Protein AF-J9F7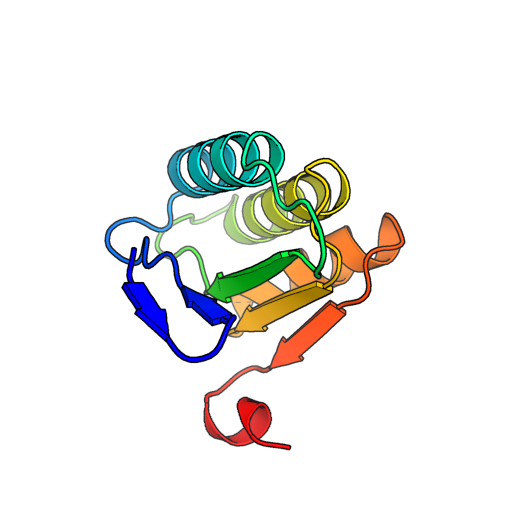82-F1 (afdb_monomer_lite)

InterPro domains:
  IPR004101 Mur ligase, C-terminal [PF02875] (3-100)
  IPR036615 Mur ligase, C-terminal domain superfamily [G3DSA:3.90.190.20] (1-103)
  IPR036615 Mur ligase, C-terminal domain superfamily [SSF53244] (4-98)
  IPR051046 MurCDEF Family: Cell Wall and Coenzyme F430 Synthesis [PTHR43024] (3-102)

pLDDT: mean 92.51, std 8.47, range [52.97, 98.75]

Structure (mmCIF, N/CA/C/O backbone):
data_AF-J9F782-F1
#
_entry.id   AF-J9F782-F1
#
loop_
_atom_site.group_PDB
_atom_site.id
_atom_site.type_symbol
_atom_site.label_atom_id
_atom_site.label_alt_id
_atom_site.label_comp_id
_atom_site.label_asym_id
_atom_site.label_entity_id
_atom_site.label_seq_id
_atom_site.pdbx_PDB_ins_code
_atom_site.Cartn_x
_atom_site.Cartn_y
_atom_site.Cartn_z
_atom_site.occupancy
_atom_site.B_iso_or_equiv
_atom_site.auth_seq_id
_atom_site.auth_comp_id
_atom_site.auth_asym_id
_atom_site.auth_atom_id
_atom_site.pdbx_PDB_model_num
ATOM 1 N N . MET A 1 1 ? -6.351 16.788 4.330 1.00 84.44 1 MET A N 1
ATOM 2 C CA . MET A 1 1 ? -7.235 15.992 5.213 1.00 84.44 1 MET A CA 1
ATOM 3 C C . MET A 1 1 ? -8.594 16.664 5.288 1.00 84.44 1 MET A C 1
ATO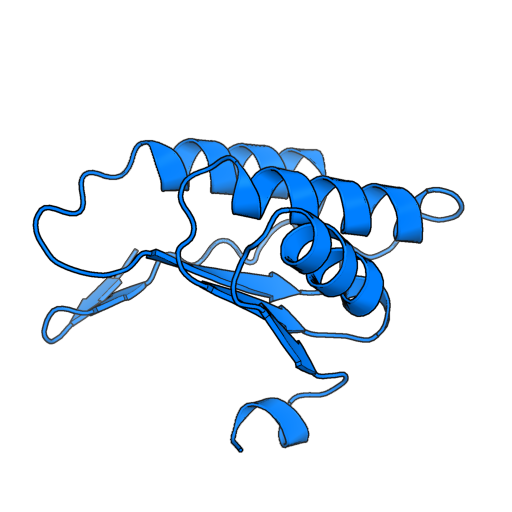M 5 O O . MET A 1 1 ? -8.649 17.854 5.571 1.00 84.44 1 MET A O 1
ATOM 9 N N . VAL A 1 2 ? -9.668 15.919 5.041 1.00 89.69 2 VAL A N 1
ATOM 10 C CA . VAL A 1 2 ? -11.056 16.391 5.162 1.00 89.69 2 VAL A CA 1
ATOM 11 C C . VAL A 1 2 ? -11.831 15.386 6.008 1.00 89.69 2 VAL A C 1
ATOM 13 O O . VAL A 1 2 ? -11.663 14.180 5.837 1.00 89.69 2 VAL A O 1
ATOM 16 N N . SER A 1 3 ? -12.684 15.872 6.909 1.00 90.25 3 SER A N 1
ATOM 17 C CA . SER A 1 3 ? -13.544 15.027 7.742 1.00 90.25 3 SER A CA 1
ATOM 18 C C . SER A 1 3 ? -15.014 15.356 7.502 1.00 90.25 3 SER A C 1
ATOM 20 O O . SER A 1 3 ? -15.413 16.519 7.560 1.00 90.25 3 SER A O 1
ATOM 22 N N . LYS A 1 4 ? -15.836 14.334 7.245 1.00 91.25 4 LYS A N 1
ATOM 23 C CA . LYS A 1 4 ? -17.286 14.465 7.044 1.00 91.25 4 LYS A CA 1
ATOM 24 C C . LYS A 1 4 ? -17.998 13.210 7.544 1.00 91.25 4 LYS A C 1
ATOM 26 O O . LYS A 1 4 ? -17.603 12.103 7.204 1.00 91.25 4 LYS A O 1
ATOM 31 N N . ASN A 1 5 ? -19.053 13.376 8.343 1.00 89.88 5 ASN A N 1
ATOM 32 C CA . ASN A 1 5 ? -19.903 12.283 8.845 1.00 89.88 5 ASN A CA 1
ATOM 33 C C . ASN A 1 5 ? -19.135 11.109 9.496 1.00 89.88 5 ASN A C 1
ATOM 35 O O . ASN A 1 5 ? -19.506 9.953 9.328 1.00 89.88 5 ASN A O 1
ATOM 39 N N . GLY A 1 6 ? -18.052 11.396 10.225 1.00 86.56 6 GLY A N 1
ATOM 40 C CA . GLY A 1 6 ? -17.235 10.365 10.882 1.00 86.56 6 GLY A CA 1
ATOM 41 C C . GLY A 1 6 ? -16.241 9.639 9.967 1.00 86.56 6 GLY A C 1
ATOM 42 O O . GLY A 1 6 ? -15.497 8.792 10.455 1.00 86.56 6 GLY A O 1
ATOM 43 N N . LEU A 1 7 ? -16.181 9.990 8.679 1.00 89.69 7 LEU A N 1
ATOM 44 C CA . LEU A 1 7 ? -15.126 9.576 7.759 1.00 89.69 7 LEU A CA 1
ATOM 45 C C . LEU A 1 7 ? -14.066 10.676 7.670 1.00 89.69 7 LEU A C 1
ATOM 47 O O . LEU A 1 7 ? -14.396 11.844 7.451 1.00 89.69 7 LEU A O 1
ATOM 51 N N . THR A 1 8 ? -12.798 10.295 7.804 1.00 92.06 8 THR A N 1
ATOM 52 C CA . THR A 1 8 ? -11.655 11.175 7.545 1.00 92.06 8 THR A CA 1
ATOM 53 C C . THR A 1 8 ? -10.903 10.654 6.337 1.00 92.06 8 THR A C 1
ATOM 55 O O . THR A 1 8 ? -10.506 9.492 6.312 1.00 92.06 8 THR A O 1
ATOM 58 N N . VAL A 1 9 ? -10.700 11.526 5.355 1.00 92.25 9 VAL A N 1
ATOM 59 C CA . VAL A 1 9 ? -9.924 11.240 4.151 1.00 92.25 9 VAL A CA 1
ATOM 60 C C . VAL A 1 9 ? -8.636 12.049 4.202 1.00 92.25 9 VAL A C 1
ATOM 62 O O . VAL A 1 9 ? -8.646 13.264 4.437 1.00 92.25 9 VAL A O 1
ATOM 65 N N . ILE A 1 10 ? -7.521 11.361 3.990 1.00 91.75 10 ILE A N 1
ATOM 66 C CA . ILE A 1 10 ? -6.207 11.961 3.800 1.00 91.75 10 ILE A CA 1
ATOM 67 C C . ILE A 1 10 ? -5.841 11.704 2.349 1.00 91.75 10 ILE A C 1
ATOM 69 O O . ILE A 1 10 ? -5.790 10.559 1.917 1.00 91.75 10 ILE A O 1
ATOM 73 N N . GLU A 1 11 ? -5.657 12.786 1.609 1.00 90.44 11 GLU A N 1
ATOM 74 C CA . GLU A 1 11 ? -5.217 12.742 0.225 1.00 90.44 11 GLU A CA 1
ATOM 75 C C . GLU A 1 11 ? -3.714 13.001 0.208 1.00 90.44 11 GLU A C 1
ATOM 77 O O . GLU A 1 11 ? -3.259 14.015 0.741 1.00 90.44 11 GLU A O 1
ATOM 82 N N . ASP A 1 12 ? -2.970 12.067 -0.375 1.00 88.12 12 ASP A N 1
ATOM 83 C CA . ASP A 1 12 ? -1.526 12.153 -0.576 1.00 88.12 12 ASP A CA 1
ATOM 84 C C . ASP A 1 12 ? -1.180 11.624 -1.975 1.00 88.12 12 ASP A C 1
ATOM 86 O O . ASP A 1 12 ? -0.540 10.592 -2.156 1.00 88.12 12 ASP A O 1
ATOM 90 N N . CYS A 1 13 ? -1.731 12.296 -2.989 1.00 83.62 13 CYS A N 1
ATOM 91 C CA . CYS A 1 13 ? -1.723 11.839 -4.382 1.00 83.62 13 CYS A CA 1
ATOM 92 C C . CYS A 1 13 ? -0.703 12.577 -5.266 1.00 83.62 13 CYS A C 1
ATOM 94 O O . CYS A 1 13 ? -0.766 12.471 -6.487 1.00 83.62 13 CYS A O 1
ATOM 96 N N . TYR A 1 14 ? 0.219 13.348 -4.677 1.00 80.12 14 TYR A N 1
ATOM 97 C CA . TYR A 1 14 ? 1.212 14.107 -5.447 1.00 80.12 14 TYR A CA 1
ATOM 98 C C . TYR A 1 14 ? 2.420 13.253 -5.861 1.00 80.12 14 TYR A C 1
ATOM 100 O O . TYR A 1 14 ? 2.924 13.404 -6.971 1.00 80.12 14 TYR A O 1
ATOM 108 N N . ASN A 1 15 ? 2.893 12.364 -4.979 1.00 82.44 15 ASN A N 1
ATOM 109 C CA . ASN A 1 15 ? 4.071 11.532 -5.220 1.00 82.44 15 ASN A CA 1
ATOM 110 C C . ASN A 1 15 ? 3.825 10.081 -4.792 1.00 82.44 15 ASN A C 1
ATOM 112 O O . ASN A 1 15 ? 3.553 9.805 -3.626 1.00 82.44 15 ASN A O 1
ATOM 116 N N . ALA A 1 16 ? 3.997 9.160 -5.737 1.00 86.81 16 ALA A N 1
ATOM 117 C CA . ALA A 1 16 ? 3.872 7.725 -5.528 1.00 86.81 16 ALA A CA 1
ATOM 118 C C . ALA A 1 16 ? 5.234 7.014 -5.611 1.00 86.81 16 ALA A C 1
ATOM 120 O O . ALA A 1 16 ? 5.350 5.955 -6.213 1.00 86.81 16 ALA A O 1
ATOM 121 N N . SER A 1 17 ? 6.294 7.587 -5.035 1.00 93.44 17 SER A N 1
ATOM 122 C CA . SER A 1 17 ? 7.563 6.867 -4.878 1.00 93.44 17 SER A CA 1
ATOM 123 C C . SER A 1 17 ? 7.516 5.901 -3.682 1.00 93.44 17 SER A C 1
ATOM 125 O O . SER A 1 17 ? 6.762 6.141 -2.731 1.00 93.44 17 SER A O 1
ATOM 127 N N . PRO A 1 18 ? 8.356 4.848 -3.652 1.00 94.50 18 PRO A N 1
ATOM 128 C CA . PRO A 1 18 ? 8.412 3.917 -2.522 1.00 94.50 18 PRO A CA 1
ATOM 129 C C . PRO A 1 18 ? 8.687 4.601 -1.175 1.00 94.50 18 PRO A C 1
ATOM 131 O O . PRO A 1 18 ? 8.092 4.235 -0.160 1.00 94.50 18 PRO A O 1
ATOM 134 N N . ASP A 1 19 ? 9.546 5.624 -1.167 1.00 94.81 19 ASP A N 1
ATOM 135 C CA . ASP A 1 19 ? 9.861 6.399 0.038 1.00 94.81 19 ASP A CA 1
ATOM 136 C C . ASP A 1 19 ? 8.686 7.271 0.487 1.00 94.81 19 ASP A C 1
ATOM 138 O O . ASP A 1 19 ? 8.399 7.339 1.683 1.00 94.81 19 ASP A O 1
ATOM 142 N N . SER A 1 20 ? 7.978 7.892 -0.464 1.00 94.56 20 SER A N 1
ATOM 143 C CA . SER A 1 20 ? 6.775 8.677 -0.177 1.00 94.56 20 SER A CA 1
ATOM 144 C C . SER A 1 20 ? 5.709 7.783 0.453 1.00 94.56 20 SER A C 1
ATOM 146 O O . SER A 1 20 ? 5.279 8.033 1.572 1.00 94.56 20 SER A O 1
ATOM 148 N N . MET A 1 21 ? 5.399 6.653 -0.190 1.00 96.31 21 MET A N 1
ATOM 149 C CA . MET A 1 21 ? 4.433 5.663 0.300 1.00 96.31 21 MET A CA 1
ATOM 150 C C . MET A 1 21 ? 4.778 5.147 1.701 1.00 96.31 21 MET A C 1
ATOM 152 O O . MET A 1 21 ? 3.902 5.009 2.557 1.00 96.31 21 MET A O 1
ATOM 156 N N . LYS A 1 22 ? 6.063 4.876 1.961 1.00 96.19 22 LYS A N 1
ATOM 157 C CA . LYS A 1 22 ? 6.535 4.481 3.290 1.00 96.19 22 LYS A CA 1
ATOM 158 C C . LYS A 1 22 ? 6.252 5.570 4.326 1.00 96.19 22 LYS A C 1
ATOM 160 O O . LYS A 1 22 ? 5.702 5.253 5.379 1.00 96.19 22 LYS A O 1
ATOM 165 N N . ALA A 1 23 ? 6.601 6.821 4.035 1.00 95.44 23 ALA A N 1
ATOM 166 C CA . ALA A 1 23 ? 6.367 7.939 4.945 1.00 95.44 23 ALA A CA 1
ATOM 167 C C . ALA A 1 23 ? 4.867 8.143 5.223 1.00 95.44 23 ALA A C 1
ATOM 169 O O . ALA A 1 23 ? 4.475 8.326 6.379 1.00 95.44 23 ALA A O 1
ATOM 170 N N . SER A 1 24 ? 4.016 8.031 4.199 1.00 94.81 24 SER A N 1
ATOM 171 C CA . SER A 1 24 ? 2.560 8.127 4.346 1.00 94.81 24 SER A CA 1
ATOM 172 C C . SER A 1 24 ? 2.016 7.014 5.242 1.00 94.81 24 SER A C 1
ATOM 174 O O . SER A 1 24 ? 1.203 7.286 6.121 1.00 94.81 24 SER A O 1
ATOM 176 N N . LEU A 1 25 ? 2.495 5.773 5.089 1.00 96.19 25 LEU A N 1
ATOM 177 C CA . LEU A 1 25 ? 2.099 4.637 5.932 1.00 96.19 25 LEU A CA 1
ATOM 178 C C . LEU A 1 25 ? 2.587 4.766 7.382 1.00 96.19 25 LEU A C 1
ATOM 180 O O . LEU A 1 25 ? 1.846 4.425 8.303 1.00 96.19 25 LEU A O 1
ATOM 184 N N . GLU A 1 26 ? 3.800 5.273 7.605 1.00 95.44 26 GLU A N 1
ATOM 185 C CA . GLU A 1 26 ? 4.319 5.548 8.952 1.00 95.44 26 GLU A CA 1
ATOM 186 C C . GLU A 1 26 ? 3.502 6.645 9.647 1.00 95.44 26 GLU A C 1
ATOM 188 O O . GLU A 1 26 ? 3.086 6.470 10.793 1.00 95.44 26 GLU A O 1
ATOM 193 N N . MET A 1 27 ? 3.174 7.728 8.936 1.00 93.25 27 MET A N 1
ATOM 194 C CA . MET A 1 27 ? 2.250 8.748 9.438 1.00 93.25 27 MET A CA 1
ATOM 195 C C . MET A 1 27 ? 0.877 8.137 9.742 1.00 93.25 27 MET A C 1
ATOM 197 O O . MET A 1 27 ? 0.307 8.383 10.805 1.00 93.25 27 MET A O 1
ATOM 201 N N . PHE A 1 28 ? 0.368 7.282 8.849 1.00 91.81 28 PHE A N 1
ATOM 202 C CA . PHE A 1 28 ? -0.932 6.635 8.995 1.00 91.81 28 PHE A CA 1
ATOM 203 C C . PHE A 1 28 ? -1.005 5.724 10.227 1.00 91.81 28 PHE A C 1
ATOM 205 O O . PHE A 1 28 ? -2.022 5.723 10.930 1.00 91.81 28 PHE A O 1
ATOM 212 N N . ARG A 1 29 ? 0.078 5.005 10.550 1.00 93.50 29 ARG A N 1
ATOM 213 C CA . ARG A 1 29 ? 0.222 4.223 11.791 1.00 93.50 29 ARG A CA 1
ATOM 214 C C . ARG A 1 29 ? 0.018 5.098 13.024 1.00 93.50 29 ARG A C 1
ATOM 216 O O . ARG A 1 29 ? -0.744 4.719 13.915 1.00 93.50 29 ARG A O 1
ATOM 223 N N . ASP A 1 30 ? 0.629 6.277 13.037 1.00 93.25 30 ASP A N 1
ATOM 224 C CA . ASP A 1 30 ? 0.686 7.159 14.205 1.00 93.25 30 ASP A CA 1
ATOM 225 C C . ASP A 1 30 ? -0.605 7.981 14.409 1.00 93.25 30 ASP A C 1
ATOM 227 O O . ASP A 1 30 ? -0.817 8.577 15.469 1.00 93.25 30 ASP A O 1
ATOM 231 N N . LEU A 1 31 ? -1.533 7.963 13.442 1.00 90.12 31 LEU A N 1
ATOM 232 C CA . LEU A 1 31 ? -2.855 8.572 13.601 1.00 90.12 31 LEU A CA 1
ATOM 233 C C . LEU A 1 31 ? -3.663 7.895 14.713 1.00 90.12 31 LEU A C 1
ATOM 235 O O . LEU A 1 31 ? -3.963 6.697 14.661 1.00 90.12 31 LEU A O 1
ATOM 239 N N . ASN A 1 32 ? -4.103 8.692 15.685 1.00 85.38 32 ASN A N 1
ATOM 240 C CA . ASN A 1 32 ? -4.939 8.222 16.783 1.00 85.38 32 ASN A CA 1
ATOM 241 C C . ASN A 1 32 ? -6.410 8.092 16.351 1.00 85.38 32 ASN A C 1
ATOM 243 O O . ASN A 1 32 ? -7.178 9.057 16.386 1.00 85.38 32 ASN A O 1
ATOM 247 N N . VAL A 1 33 ? -6.813 6.881 15.969 1.00 83.94 33 VAL A N 1
ATOM 248 C CA . VAL A 1 33 ? -8.200 6.543 15.625 1.00 83.94 33 VAL A CA 1
ATOM 249 C C . VAL A 1 33 ? -8.855 5.875 16.835 1.00 83.94 33 VAL A C 1
ATOM 251 O O . VAL A 1 33 ? -8.727 4.675 17.042 1.00 83.94 33 VAL A O 1
ATOM 254 N N . LYS A 1 34 ? -9.562 6.662 17.661 1.00 77.00 34 LYS A N 1
ATOM 255 C CA . LYS A 1 34 ? -10.188 6.170 18.911 1.00 77.00 34 LYS A CA 1
ATOM 256 C C . LYS A 1 34 ? -11.265 5.101 18.682 1.00 77.00 34 LYS A C 1
ATOM 258 O O . LYS A 1 34 ? -11.474 4.246 19.537 1.00 77.00 34 LYS A O 1
ATOM 263 N N . LYS A 1 35 ? -11.993 5.200 17.568 1.00 82.25 35 LYS A N 1
ATOM 264 C CA . LYS A 1 35 ? -13.008 4.249 17.096 1.00 82.25 35 LYS A CA 1
ATOM 265 C C . LYS A 1 35 ? -13.019 4.304 15.572 1.00 82.25 35 LYS A C 1
ATOM 267 O O . LYS A 1 35 ? -13.122 5.397 15.023 1.00 82.25 35 LYS A O 1
ATOM 272 N N . GLY A 1 36 ? -12.931 3.158 14.905 1.00 87.31 36 GLY A N 1
ATOM 273 C CA . GLY A 1 36 ? -12.970 3.080 13.445 1.00 87.31 36 GLY A CA 1
ATOM 274 C C . GLY A 1 36 ? -11.955 2.096 12.882 1.00 87.31 36 GLY A C 1
ATOM 275 O O . GLY A 1 36 ? -11.341 1.342 13.630 1.00 87.31 36 GLY A O 1
ATOM 276 N N . ARG A 1 37 ? -11.822 2.116 11.557 1.00 92.62 37 ARG A N 1
ATOM 277 C CA . ARG A 1 37 ? -10.860 1.322 10.791 1.00 92.62 37 ARG A CA 1
ATOM 278 C C . ARG A 1 37 ? -10.027 2.242 9.901 1.00 92.62 37 ARG A C 1
ATOM 280 O O . ARG A 1 37 ? -10.528 3.266 9.435 1.00 92.62 37 ARG A O 1
ATOM 287 N N . LYS A 1 38 ? -8.772 1.873 9.684 1.00 94.69 38 LYS A N 1
ATOM 288 C CA . LYS A 1 38 ? -7.783 2.537 8.843 1.00 94.69 38 LYS A CA 1
ATOM 289 C C . LYS A 1 38 ? -7.717 1.832 7.491 1.00 94.69 38 LYS A C 1
ATOM 291 O O . LYS A 1 38 ? -7.291 0.686 7.399 1.00 94.69 38 LYS A O 1
ATOM 296 N N . PHE A 1 39 ? -8.136 2.524 6.440 1.00 95.81 39 PHE A N 1
ATOM 297 C CA . PHE A 1 39 ? -8.105 2.012 5.071 1.00 95.81 39 PHE A CA 1
ATOM 298 C C . PHE A 1 39 ? -7.006 2.719 4.286 1.00 95.81 39 PHE A C 1
ATOM 300 O O . PHE A 1 39 ? -6.905 3.943 4.360 1.00 95.81 39 PHE A O 1
ATOM 307 N N . ALA A 1 40 ? -6.217 1.960 3.530 1.00 96.62 40 ALA A N 1
ATOM 308 C CA . ALA A 1 40 ? -5.269 2.508 2.568 1.00 96.62 40 ALA A CA 1
ATOM 309 C C . ALA A 1 40 ? -5.780 2.240 1.150 1.00 96.62 40 ALA A C 1
ATOM 311 O O . ALA A 1 40 ? -6.138 1.108 0.831 1.00 96.62 40 ALA A O 1
ATOM 312 N N . LEU A 1 41 ? -5.811 3.278 0.318 1.00 95.81 41 LEU A N 1
ATOM 313 C CA . LEU A 1 41 ? -6.057 3.176 -1.117 1.00 95.81 41 LEU A CA 1
ATOM 314 C C . LEU A 1 41 ? -4.786 3.625 -1.828 1.00 95.81 41 LEU A C 1
ATOM 316 O O . LEU A 1 41 ? -4.456 4.808 -1.774 1.00 95.81 41 LEU A O 1
ATOM 320 N N . LEU A 1 42 ? -4.067 2.689 -2.438 1.00 96.62 42 LEU A N 1
ATOM 321 C CA . LEU A 1 42 ? -2.753 2.939 -3.023 1.00 96.62 42 LEU A CA 1
ATOM 322 C C . LEU A 1 42 ? -2.753 2.535 -4.497 1.00 96.62 42 LEU A C 1
ATOM 324 O O . LEU A 1 42 ? -3.211 1.449 -4.849 1.00 96.62 42 LEU A O 1
ATOM 328 N N . GLY A 1 43 ? -2.253 3.428 -5.346 1.00 95.44 43 GLY A N 1
ATOM 329 C CA . GLY A 1 43 ? -2.140 3.198 -6.782 1.00 95.44 43 GLY A CA 1
ATOM 330 C C . GLY A 1 43 ? -0.778 2.648 -7.202 1.00 95.44 43 GLY A C 1
ATOM 331 O O . GLY A 1 43 ? 0.129 2.491 -6.376 1.00 95.44 43 GLY A O 1
ATOM 332 N N . ASP A 1 44 ? -0.636 2.419 -8.504 1.00 96.50 44 ASP A N 1
ATOM 333 C CA . ASP A 1 44 ? 0.646 2.129 -9.141 1.00 96.50 44 ASP A CA 1
ATOM 334 C C . ASP A 1 44 ? 1.691 3.225 -8.870 1.00 96.50 44 ASP A C 1
ATOM 336 O O . ASP A 1 44 ? 1.433 4.428 -8.966 1.00 96.50 44 ASP A O 1
ATOM 340 N N . MET A 1 45 ? 2.906 2.780 -8.568 1.00 96.81 45 MET A N 1
ATOM 341 C CA . MET A 1 45 ? 4.118 3.586 -8.524 1.00 96.81 45 MET A CA 1
ATOM 342 C C . MET A 1 45 ? 4.827 3.463 -9.875 1.00 96.81 45 MET A C 1
ATOM 344 O O . MET A 1 45 ? 5.356 2.401 -10.200 1.00 96.81 45 MET A O 1
ATOM 348 N N . LEU A 1 46 ? 4.817 4.535 -10.667 1.00 94.69 46 LEU A N 1
ATOM 349 C CA . LEU A 1 46 ? 5.313 4.532 -12.047 1.00 94.69 46 LEU A CA 1
ATOM 350 C C . LEU A 1 46 ? 6.824 4.804 -12.130 1.00 94.69 46 LEU A C 1
ATOM 352 O O . LEU A 1 46 ? 7.435 5.294 -11.181 1.00 94.69 46 LEU A O 1
ATOM 356 N N . GLU A 1 47 ? 7.411 4.535 -13.300 1.00 93.88 47 GLU A N 1
ATOM 357 C CA . GLU A 1 47 ? 8.805 4.879 -13.642 1.00 93.88 47 GLU A CA 1
ATOM 358 C C . GLU A 1 47 ? 9.862 4.228 -12.723 1.00 93.88 47 GLU A C 1
ATOM 360 O O . GLU A 1 47 ? 10.959 4.753 -12.524 1.00 93.88 47 GLU A O 1
ATOM 365 N N . LEU A 1 48 ? 9.552 3.054 -12.160 1.00 95.50 48 LEU A N 1
ATOM 366 C CA . LEU A 1 48 ? 10.450 2.321 -11.259 1.00 95.50 48 LEU A CA 1
ATOM 367 C C . LEU A 1 48 ? 11.408 1.359 -11.983 1.00 95.50 48 LEU A C 1
ATOM 369 O O . LEU A 1 48 ? 12.370 0.868 -11.387 1.00 95.50 48 LEU A O 1
ATOM 373 N N . GLY A 1 49 ? 11.165 1.071 -13.262 1.00 96.06 49 GLY A N 1
ATOM 374 C CA . GLY A 1 49 ? 11.996 0.173 -14.061 1.00 96.06 49 GLY A CA 1
ATOM 375 C C . GLY A 1 49 ? 12.127 -1.218 -13.431 1.00 96.06 49 GLY A C 1
ATOM 376 O O . GLY A 1 49 ? 11.144 -1.841 -13.044 1.00 96.06 49 GLY A O 1
ATOM 377 N N . ALA A 1 50 ? 13.359 -1.715 -13.300 1.00 97.06 50 ALA A N 1
ATOM 378 C CA . ALA A 1 50 ? 13.622 -3.090 -12.863 1.00 97.06 50 ALA A CA 1
ATOM 379 C C . ALA A 1 50 ? 13.161 -3.419 -11.429 1.00 97.06 50 ALA A C 1
ATOM 381 O O . ALA A 1 50 ? 13.064 -4.596 -11.086 1.00 97.06 50 ALA A O 1
ATOM 382 N N . ILE A 1 51 ? 12.905 -2.415 -10.581 1.00 97.25 51 ILE A N 1
ATOM 383 C CA . ILE A 1 51 ? 12.492 -2.645 -9.188 1.00 97.25 51 ILE A CA 1
ATOM 384 C C . ILE A 1 51 ? 10.977 -2.592 -8.985 1.00 97.25 51 ILE A C 1
ATOM 386 O O . ILE A 1 51 ? 10.535 -2.853 -7.866 1.00 97.25 51 ILE A O 1
ATOM 390 N N . GLU A 1 52 ? 10.193 -2.278 -10.021 1.00 97.62 52 GLU A N 1
ATOM 391 C CA . GLU A 1 52 ? 8.757 -1.982 -9.927 1.00 97.62 52 GLU A CA 1
ATOM 392 C C . GLU A 1 52 ? 7.984 -3.010 -9.096 1.00 97.62 52 GLU A C 1
ATOM 394 O O . GLU A 1 52 ? 7.393 -2.660 -8.074 1.00 97.62 52 GLU A O 1
ATOM 399 N N . GLU A 1 53 ? 8.058 -4.290 -9.459 1.00 98.12 53 GLU A N 1
ATOM 400 C CA . GLU A 1 53 ? 7.357 -5.364 -8.750 1.00 98.12 53 GLU A CA 1
ATOM 401 C C . GLU A 1 53 ? 7.795 -5.464 -7.278 1.00 98.12 53 GLU A C 1
ATOM 403 O O . GLU A 1 53 ? 6.973 -5.514 -6.357 1.00 98.12 53 GLU A O 1
ATOM 408 N N . SER A 1 54 ? 9.109 -5.449 -7.034 1.00 98.44 54 SER A N 1
ATOM 409 C CA . SER A 1 54 ? 9.671 -5.593 -5.688 1.00 98.44 54 SER A CA 1
ATOM 410 C C . SER A 1 54 ? 9.338 -4.411 -4.773 1.00 98.44 54 SER A C 1
ATOM 412 O O . SER A 1 54 ? 9.082 -4.611 -3.580 1.00 98.44 54 SER A O 1
ATOM 414 N N . ALA A 1 55 ? 9.283 -3.202 -5.335 1.00 98.31 55 ALA A N 1
ATOM 415 C CA . ALA A 1 55 ? 8.912 -1.980 -4.645 1.00 98.31 55 ALA A CA 1
ATOM 416 C C . ALA A 1 55 ? 7.423 -1.990 -4.273 1.00 98.31 55 ALA A C 1
ATOM 418 O O . ALA A 1 55 ? 7.084 -1.745 -3.113 1.00 98.31 55 ALA A O 1
ATOM 419 N N . HIS A 1 56 ? 6.538 -2.370 -5.200 1.00 98.62 56 HIS A N 1
ATOM 420 C CA . HIS A 1 56 ? 5.114 -2.563 -4.908 1.00 98.62 56 HIS A CA 1
ATOM 421 C C . HIS A 1 56 ? 4.910 -3.597 -3.800 1.00 98.62 56 HIS A C 1
ATOM 423 O O . HIS A 1 56 ? 4.233 -3.327 -2.806 1.00 98.62 56 HIS A O 1
ATOM 429 N N . ALA A 1 57 ? 5.572 -4.751 -3.899 1.00 98.75 57 ALA A N 1
ATOM 430 C CA . ALA A 1 57 ? 5.510 -5.778 -2.868 1.00 98.75 57 ALA A CA 1
ATOM 431 C C . ALA A 1 57 ? 6.021 -5.274 -1.502 1.00 98.75 57 ALA A C 1
ATOM 433 O O . ALA A 1 57 ? 5.485 -5.647 -0.455 1.00 98.75 57 ALA A O 1
ATOM 434 N N . GLN A 1 58 ? 7.050 -4.420 -1.483 1.00 98.56 58 GLN A N 1
ATOM 435 C CA . GLN A 1 58 ? 7.553 -3.805 -0.253 1.00 98.56 58 GLN A CA 1
ATOM 436 C C . GLN A 1 58 ? 6.522 -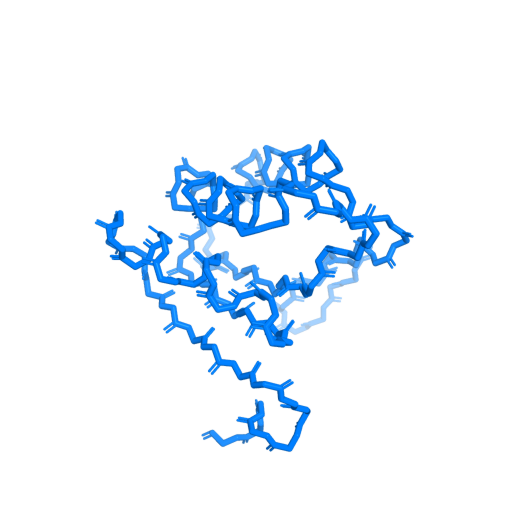2.873 0.385 1.00 98.56 58 GLN A C 1
ATOM 438 O O . GLN A 1 58 ? 6.298 -2.982 1.591 1.00 98.56 58 GLN A O 1
ATOM 443 N N . VAL A 1 59 ? 5.871 -2.011 -0.399 1.00 98.50 59 VAL A N 1
ATOM 444 C CA . VAL A 1 59 ? 4.796 -1.133 0.092 1.00 98.50 59 VAL A CA 1
ATOM 445 C C . VAL A 1 59 ? 3.634 -1.956 0.651 1.00 98.50 59 VAL A C 1
ATOM 447 O O . VAL A 1 59 ? 3.144 -1.652 1.736 1.00 98.50 59 VAL A O 1
ATOM 450 N N . GLY A 1 60 ? 3.273 -3.068 0.005 1.00 98.56 60 GLY A N 1
ATOM 451 C CA . GLY A 1 60 ? 2.250 -3.988 0.508 1.00 98.56 60 GLY A CA 1
ATOM 452 C C . GLY A 1 60 ? 2.583 -4.555 1.892 1.00 98.56 60 GLY A C 1
ATOM 453 O O . GLY A 1 60 ? 1.766 -4.504 2.813 1.00 98.56 60 GLY A O 1
ATOM 454 N N . ARG A 1 61 ? 3.824 -5.024 2.085 1.00 98.69 61 ARG A N 1
ATOM 455 C CA . ARG A 1 61 ? 4.298 -5.488 3.403 1.00 98.69 61 ARG A CA 1
ATOM 456 C C . ARG A 1 61 ? 4.314 -4.369 4.442 1.00 98.69 61 ARG A C 1
ATOM 458 O O . ARG A 1 61 ? 4.024 -4.613 5.611 1.00 98.69 61 ARG A O 1
ATOM 465 N N . LEU A 1 62 ? 4.669 -3.148 4.043 1.00 98.44 62 LEU A N 1
ATOM 466 C CA . LEU A 1 62 ? 4.641 -1.990 4.935 1.00 98.44 62 LEU A CA 1
ATOM 467 C C . LEU A 1 62 ? 3.212 -1.641 5.351 1.00 98.44 62 LEU A C 1
ATOM 469 O O . LEU A 1 62 ? 3.008 -1.331 6.522 1.00 98.44 62 LEU A O 1
ATOM 473 N N . ALA A 1 63 ? 2.230 -1.735 4.453 1.00 98.19 63 ALA A N 1
ATOM 474 C CA . ALA A 1 63 ? 0.830 -1.480 4.785 1.00 98.19 63 ALA A CA 1
ATOM 475 C C . ALA A 1 63 ? 0.342 -2.430 5.890 1.00 98.19 63 ALA A C 1
ATOM 477 O O . ALA A 1 63 ? -0.171 -1.971 6.910 1.00 98.19 63 ALA A O 1
ATOM 478 N N . ALA A 1 64 ? 0.615 -3.732 5.750 1.00 98.00 64 ALA A N 1
ATOM 479 C CA . ALA A 1 64 ? 0.270 -4.735 6.761 1.00 98.00 64 ALA A CA 1
ATOM 480 C C . ALA A 1 64 ? 0.928 -4.458 8.128 1.00 98.00 64 ALA A C 1
ATOM 482 O O . ALA A 1 64 ? 0.309 -4.633 9.175 1.00 98.00 64 ALA A O 1
ATOM 483 N N . LYS A 1 65 ? 2.173 -3.964 8.134 1.00 97.19 65 LYS A N 1
ATOM 484 C CA . LYS A 1 65 ? 2.931 -3.670 9.364 1.00 97.19 65 LYS A CA 1
ATOM 485 C C . LYS A 1 65 ? 2.553 -2.351 10.038 1.00 97.19 65 LYS A C 1
ATOM 487 O O . LYS A 1 65 ? 2.834 -2.182 11.221 1.00 97.19 65 LYS A O 1
ATOM 492 N N . ASN A 1 66 ? 1.939 -1.417 9.315 1.00 96.38 66 ASN A N 1
ATOM 493 C CA . ASN A 1 66 ? 1.626 -0.072 9.811 1.00 96.38 66 ASN A CA 1
ATOM 494 C C . ASN A 1 66 ? 0.169 0.087 10.283 1.00 96.38 66 ASN A C 1
ATOM 496 O O . ASN A 1 66 ? -0.331 1.203 10.404 1.00 96.38 66 ASN A O 1
ATOM 500 N N . GLY A 1 67 ? -0.511 -1.020 10.602 1.00 91.62 67 GLY A N 1
ATOM 501 C CA . GLY A 1 67 ? -1.841 -0.984 11.218 1.00 91.62 67 GLY A CA 1
ATOM 502 C C . GLY A 1 67 ? -2.950 -0.535 10.267 1.00 91.62 67 GLY A C 1
ATOM 503 O O . GLY A 1 67 ? -3.936 0.055 10.708 1.00 91.62 67 GLY A O 1
ATOM 504 N N . VAL A 1 68 ? -2.776 -0.782 8.967 1.00 96.94 68 VAL A N 1
ATOM 505 C CA . VAL A 1 68 ? -3.867 -0.727 7.993 1.00 96.94 68 VAL A CA 1
ATOM 506 C C . VAL A 1 68 ? -4.791 -1.916 8.258 1.00 96.94 68 VAL A C 1
ATOM 508 O O . VAL A 1 68 ? -4.317 -3.036 8.415 1.00 96.94 68 VAL A O 1
ATOM 511 N N . ASP A 1 69 ? -6.102 -1.685 8.302 1.00 96.44 69 ASP A N 1
ATOM 512 C CA . ASP A 1 69 ? -7.105 -2.744 8.462 1.00 96.44 69 ASP A CA 1
ATOM 513 C C . ASP A 1 69 ? -7.489 -3.370 7.119 1.00 96.44 69 ASP A C 1
ATOM 515 O O . ASP A 1 69 ? -7.751 -4.570 7.048 1.00 96.44 69 ASP A O 1
ATOM 519 N N . LYS A 1 70 ? -7.539 -2.557 6.053 1.00 97.25 70 LYS A N 1
ATOM 520 C CA . LYS A 1 70 ? -7.734 -3.019 4.674 1.00 97.25 70 LYS A CA 1
ATOM 521 C C . LYS A 1 70 ? -6.947 -2.185 3.672 1.00 97.25 70 LYS A C 1
ATOM 523 O O . LYS A 1 70 ? -6.910 -0.956 3.784 1.00 97.25 70 LYS A O 1
ATOM 528 N N . LEU A 1 71 ? -6.398 -2.851 2.663 1.00 98.00 71 LEU A N 1
ATOM 529 C CA . LEU A 1 71 ? -5.721 -2.222 1.530 1.00 98.00 71 LEU A CA 1
ATOM 530 C C . LEU A 1 71 ? -6.536 -2.418 0.248 1.00 98.00 71 LEU A C 1
ATOM 532 O O . LEU A 1 71 ? -6.814 -3.548 -0.144 1.00 98.00 71 LEU A O 1
ATOM 536 N N . ALA A 1 72 ? -6.870 -1.321 -0.421 1.00 97.00 72 ALA A N 1
ATOM 537 C CA . ALA A 1 72 ? -7.305 -1.315 -1.808 1.00 97.00 72 ALA A CA 1
ATOM 538 C C . ALA A 1 72 ? -6.115 -0.902 -2.686 1.00 97.00 72 ALA A C 1
ATOM 540 O O . ALA A 1 72 ? -5.558 0.181 -2.509 1.00 97.00 72 ALA A O 1
ATOM 541 N N . ALA A 1 73 ? -5.706 -1.782 -3.593 1.00 97.06 73 ALA A N 1
ATOM 542 C CA . ALA A 1 73 ? -4.647 -1.544 -4.562 1.00 97.06 73 ALA A CA 1
ATOM 543 C C . ALA A 1 73 ? -5.265 -1.298 -5.944 1.00 97.06 73 ALA A C 1
ATOM 545 O O . ALA A 1 73 ? -6.139 -2.057 -6.375 1.00 97.06 73 ALA A O 1
ATOM 546 N N . TYR A 1 74 ? -4.832 -0.234 -6.609 1.00 95.62 74 TYR A N 1
ATOM 547 C CA . TYR A 1 74 ? -5.379 0.204 -7.887 1.00 95.62 74 TYR A CA 1
ATOM 548 C C . TYR A 1 74 ? -4.299 0.277 -8.967 1.00 95.62 74 TYR A C 1
ATOM 550 O O . TYR A 1 74 ? -3.323 1.013 -8.824 1.00 95.62 74 TYR A O 1
ATOM 558 N N . GLY A 1 75 ? -4.521 -0.432 -10.070 1.00 95.06 75 GLY A N 1
ATOM 559 C CA . GLY A 1 75 ? -3.657 -0.425 -11.245 1.00 95.06 75 GLY A CA 1
ATOM 560 C C . GLY A 1 75 ? -2.904 -1.746 -11.451 1.00 95.06 75 GLY A C 1
ATOM 561 O O . GLY A 1 75 ? -2.776 -2.544 -10.511 1.00 95.06 75 GLY A O 1
ATOM 562 N N . PRO A 1 76 ? -2.428 -2.025 -12.677 1.00 94.69 76 PRO A N 1
ATOM 563 C CA . PRO A 1 76 ? -1.772 -3.285 -13.015 1.00 94.69 76 PRO A CA 1
ATOM 564 C C . PRO A 1 76 ? -0.572 -3.640 -12.122 1.00 94.69 76 PRO A C 1
ATOM 566 O O . PRO A 1 76 ? -0.470 -4.780 -11.656 1.00 94.69 76 PRO A O 1
ATOM 569 N N . ALA A 1 77 ? 0.325 -2.686 -11.848 1.00 96.19 77 ALA A N 1
ATOM 570 C CA . ALA A 1 77 ? 1.566 -2.950 -11.110 1.00 96.19 77 ALA A CA 1
ATOM 571 C C . ALA A 1 77 ? 1.322 -3.157 -9.601 1.00 96.19 77 ALA A C 1
ATOM 573 O O . ALA A 1 77 ? 2.017 -3.930 -8.930 1.00 96.19 77 ALA A O 1
ATOM 574 N N . SER A 1 78 ? 0.265 -2.547 -9.063 1.00 97.19 78 SER A N 1
ATOM 575 C CA . SER A 1 78 ? -0.150 -2.639 -7.664 1.00 97.19 78 SER A CA 1
ATOM 576 C C . SER A 1 78 ? -0.660 -4.027 -7.268 1.00 97.19 78 SER A C 1
ATOM 578 O O . SER A 1 78 ? -0.798 -4.320 -6.077 1.00 97.19 78 SER A O 1
ATOM 580 N N . ARG A 1 79 ? -0.840 -4.946 -8.224 1.00 98.06 79 ARG A N 1
ATOM 581 C CA . ARG A 1 79 ? -1.140 -6.352 -7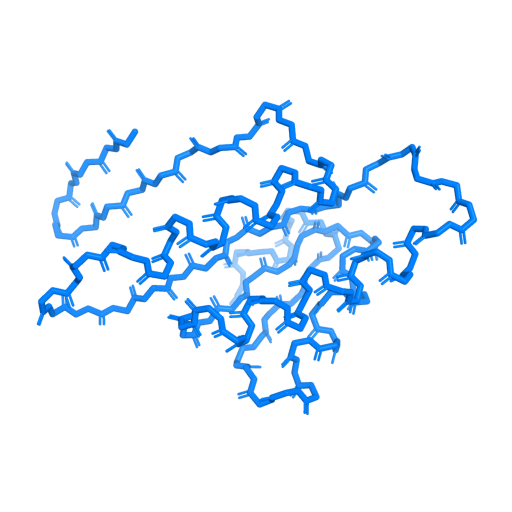.933 1.00 98.06 79 ARG A CA 1
ATOM 582 C C . ARG A 1 79 ? -0.112 -6.968 -6.984 1.00 98.06 79 ARG A C 1
ATOM 584 O O . ARG A 1 79 ? -0.486 -7.603 -5.997 1.00 98.06 79 ARG A O 1
ATOM 591 N N . ALA A 1 80 ? 1.178 -6.719 -7.226 1.00 98.50 80 ALA A N 1
ATOM 592 C CA . ALA A 1 80 ? 2.258 -7.198 -6.363 1.00 98.50 80 ALA A CA 1
ATOM 593 C C . ALA A 1 80 ? 2.162 -6.619 -4.938 1.00 98.50 80 ALA A C 1
ATOM 595 O O . ALA A 1 80 ? 2.502 -7.295 -3.963 1.00 98.50 80 ALA A O 1
ATOM 596 N N . MET A 1 81 ? 1.644 -5.393 -4.802 1.00 98.69 81 MET A N 1
ATOM 597 C CA . MET A 1 81 ? 1.381 -4.748 -3.514 1.00 98.69 81 MET A CA 1
ATOM 598 C C . MET A 1 81 ? 0.287 -5.488 -2.739 1.00 98.69 81 MET A C 1
ATOM 600 O O . MET A 1 81 ? 0.508 -5.882 -1.591 1.00 98.69 81 MET A O 1
ATOM 604 N N . ALA A 1 82 ? -0.865 -5.731 -3.369 1.00 98.50 82 ALA A N 1
ATOM 605 C CA . ALA A 1 82 ? -1.972 -6.451 -2.744 1.00 98.50 82 ALA A CA 1
ATOM 606 C C . ALA A 1 82 ? -1.591 -7.889 -2.374 1.00 98.50 82 ALA A C 1
ATOM 608 O O . ALA A 1 82 ? -1.859 -8.333 -1.259 1.00 98.50 82 ALA A O 1
ATOM 609 N N . GLU A 1 83 ? -0.924 -8.615 -3.272 1.00 98.62 83 GLU A N 1
ATOM 610 C CA . GLU A 1 83 ? -0.501 -9.993 -3.017 1.00 98.62 83 GLU A CA 1
ATOM 611 C C . GLU A 1 83 ? 0.500 -10.086 -1.859 1.00 98.62 83 GLU A C 1
ATOM 613 O O . GLU A 1 83 ? 0.388 -10.976 -1.012 1.00 98.62 83 GLU A O 1
ATOM 618 N N . ALA A 1 84 ? 1.463 -9.164 -1.783 1.00 98.69 84 ALA A N 1
ATOM 619 C CA . ALA A 1 84 ? 2.425 -9.132 -0.688 1.00 98.69 84 ALA A CA 1
ATOM 620 C C . ALA A 1 84 ? 1.766 -8.776 0.650 1.00 98.69 84 ALA A C 1
ATOM 622 O O . ALA A 1 84 ? 2.047 -9.429 1.651 1.00 98.69 84 ALA A O 1
ATOM 623 N N . ALA A 1 85 ? 0.856 -7.800 0.668 1.00 98.62 85 ALA A N 1
ATOM 624 C CA . ALA A 1 85 ? 0.086 -7.453 1.859 1.00 98.62 85 ALA A CA 1
ATOM 625 C C . ALA A 1 85 ? -0.790 -8.623 2.342 1.00 98.62 85 ALA A C 1
ATOM 627 O O . ALA A 1 85 ? -0.837 -8.921 3.536 1.00 98.62 85 ALA A O 1
ATOM 628 N N . ARG A 1 86 ? -1.427 -9.346 1.411 1.00 98.62 86 ARG A N 1
ATOM 629 C CA . ARG A 1 86 ? -2.252 -10.523 1.714 1.00 98.62 86 ARG A CA 1
ATOM 630 C C . ARG A 1 86 ? -1.451 -11.644 2.366 1.00 98.62 86 ARG A C 1
ATOM 632 O O . ARG A 1 86 ? -1.940 -12.277 3.296 1.00 98.62 86 ARG A O 1
ATOM 639 N N . LYS A 1 87 ? -0.216 -11.882 1.908 1.00 98.62 87 LYS A N 1
ATOM 640 C CA . LYS A 1 87 ? 0.696 -12.876 2.509 1.00 98.62 87 LYS A CA 1
ATOM 641 C C . LYS A 1 87 ? 1.061 -12.541 3.960 1.00 98.62 87 LYS A C 1
ATOM 643 O O . LYS A 1 87 ? 1.331 -13.453 4.729 1.00 98.62 87 LYS A O 1
ATOM 648 N N . GLU A 1 88 ? 1.019 -11.264 4.335 1.00 98.38 88 GLU A N 1
ATOM 649 C CA . GLU A 1 88 ? 1.208 -10.791 5.715 1.00 98.38 88 GLU A CA 1
ATOM 650 C C . GLU A 1 88 ? -0.102 -10.801 6.533 1.00 98.38 88 GLU A C 1
ATOM 652 O O . GLU A 1 88 ? -0.111 -10.393 7.692 1.00 98.38 88 GLU A O 1
ATOM 657 N N . GLY A 1 89 ? -1.216 -11.264 5.952 1.00 98.00 89 GLY A N 1
ATOM 658 C CA . GLY A 1 89 ? -2.515 -11.375 6.620 1.00 98.00 89 GLY A CA 1
ATOM 659 C C . GLY A 1 89 ? -3.421 -10.146 6.501 1.00 98.00 89 GLY A C 1
ATOM 660 O O . GLY A 1 89 ? -4.458 -10.110 7.161 1.00 98.00 89 GLY A O 1
ATOM 661 N N . LEU A 1 90 ? -3.073 -9.153 5.673 1.00 98.44 90 LEU A N 1
ATOM 662 C CA . LEU A 1 90 ? -3.921 -7.979 5.452 1.00 98.44 90 LEU A CA 1
ATOM 663 C C . LEU A 1 90 ? -5.092 -8.298 4.507 1.00 98.44 90 LEU A C 1
ATOM 665 O O . LEU A 1 90 ? -4.900 -8.870 3.428 1.00 98.44 90 LEU A O 1
ATOM 669 N N . ASP A 1 91 ? -6.302 -7.875 4.883 1.00 98.12 91 ASP A N 1
ATOM 670 C CA . ASP A 1 91 ? -7.463 -7.906 3.989 1.00 98.12 91 ASP A CA 1
ATOM 671 C C . ASP A 1 91 ? -7.239 -6.934 2.822 1.00 98.12 91 ASP A C 1
ATOM 673 O O . ASP A 1 91 ? -6.937 -5.752 3.009 1.00 98.12 91 ASP A O 1
ATOM 677 N N . THR A 1 92 ? -7.321 -7.456 1.605 1.00 97.94 92 THR A N 1
ATOM 678 C CA . THR A 1 92 ? -6.816 -6.796 0.400 1.00 97.94 92 THR A CA 1
ATOM 679 C C . THR A 1 92 ? -7.787 -6.942 -0.752 1.00 97.94 92 THR A C 1
ATOM 681 O O . THR A 1 92 ? -8.182 -8.053 -1.119 1.00 97.94 92 THR A O 1
ATOM 684 N N . PHE A 1 93 ? -8.072 -5.814 -1.384 1.00 95.44 93 PHE A N 1
ATOM 685 C CA . PHE A 1 93 ? -8.769 -5.714 -2.652 1.00 95.44 93 PHE A CA 1
ATOM 686 C C . PHE A 1 93 ? -7.792 -5.184 -3.706 1.00 95.44 93 PHE A C 1
ATOM 688 O O . PHE A 1 93 ? -7.025 -4.267 -3.422 1.00 95.44 93 PHE A O 1
ATOM 695 N N . TRP A 1 94 ? -7.791 -5.773 -4.898 1.00 96.56 94 TRP A N 1
ATOM 696 C CA . TRP A 1 94 ? -7.018 -5.281 -6.037 1.00 96.56 94 TRP A CA 1
ATOM 697 C C . TRP A 1 94 ? -7.938 -5.159 -7.240 1.00 96.56 94 TRP A C 1
ATOM 699 O O . TRP A 1 94 ? -8.750 -6.052 -7.480 1.00 96.56 94 TRP A O 1
ATOM 709 N N . CYS A 1 95 ? -7.772 -4.072 -7.979 1.00 94.12 95 CYS A N 1
ATOM 710 C CA . CYS A 1 95 ? -8.465 -3.807 -9.226 1.00 94.12 95 CYS A CA 1
ATOM 711 C C . CYS A 1 95 ? -7.480 -3.240 -10.245 1.00 94.12 95 CYS A C 1
ATOM 713 O O . CYS A 1 95 ? -6.559 -2.496 -9.896 1.00 94.12 95 CYS A O 1
ATOM 715 N N . GLU A 1 96 ? -7.670 -3.608 -11.505 1.00 91.50 96 GLU A N 1
ATOM 716 C CA . GLU A 1 96 ? -6.814 -3.150 -12.599 1.00 91.50 96 GLU A CA 1
ATOM 717 C C . GLU A 1 96 ? -7.214 -1.751 -13.083 1.00 91.50 96 GLU A C 1
ATOM 719 O O . GLU A 1 96 ? -6.355 -0.936 -13.415 1.00 91.50 96 GLU A O 1
ATOM 724 N N . ASP A 1 97 ? -8.515 -1.458 -13.074 1.00 84.56 97 ASP A N 1
ATOM 725 C CA . ASP A 1 97 ? -9.092 -0.206 -13.548 1.00 84.56 97 ASP A CA 1
ATOM 726 C C . ASP A 1 97 ? -10.247 0.281 -12.657 1.00 84.56 97 ASP A C 1
ATOM 728 O O . ASP A 1 97 ? -10.708 -0.400 -11.736 1.00 84.56 97 ASP A O 1
ATOM 732 N N . ALA A 1 98 ? -10.705 1.510 -12.918 1.00 74.62 98 ALA A N 1
ATOM 733 C CA . ALA A 1 98 ? -11.701 2.182 -12.083 1.00 74.62 98 ALA A CA 1
ATOM 734 C C . ALA A 1 98 ? -13.098 1.560 -12.183 1.00 74.62 98 ALA A C 1
ATOM 736 O O . ALA A 1 98 ? -13.925 1.798 -11.305 1.00 74.62 98 ALA A O 1
ATOM 737 N N . VAL A 1 99 ? -13.366 0.769 -13.226 1.00 70.25 99 VAL A N 1
ATOM 738 C CA . VAL A 1 99 ? -14.660 0.104 -13.412 1.00 70.25 99 VAL A CA 1
ATOM 739 C C . VAL A 1 99 ? -14.822 -0.992 -12.365 1.00 70.25 99 VAL A C 1
ATOM 741 O O . VAL A 1 99 ? -15.878 -1.099 -11.755 1.00 70.25 99 VAL A O 1
ATOM 744 N N . GLN A 1 100 ? -13.751 -1.732 -12.086 1.00 64.62 100 GLN A N 1
ATOM 745 C CA . GLN A 1 100 ? -13.749 -2.825 -11.111 1.00 64.62 100 GLN A CA 1
ATOM 746 C C . GLN A 1 100 ? -13.816 -2.353 -9.651 1.00 64.62 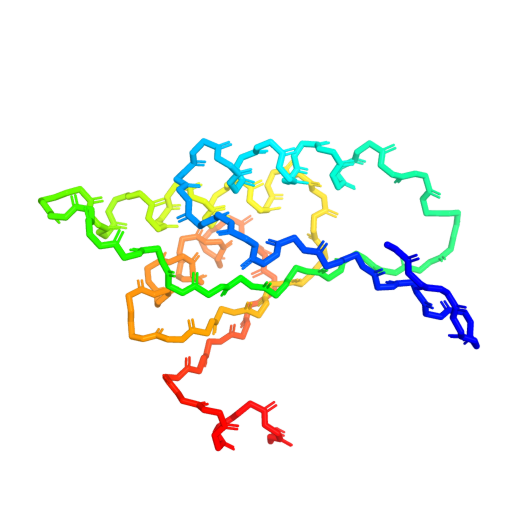100 GLN A C 1
ATOM 748 O O . GLN A 1 100 ? -14.080 -3.154 -8.765 1.00 64.62 100 GLN A O 1
ATOM 753 N N . MET A 1 101 ? -13.554 -1.074 -9.3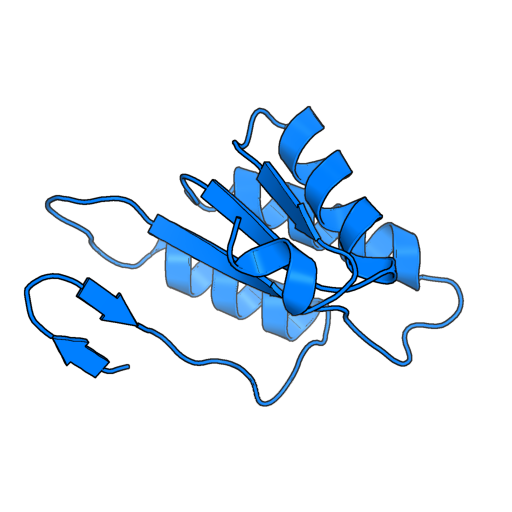71 1.00 62.69 101 MET A N 1
ATOM 754 C CA . MET A 1 101 ? -13.444 -0.562 -8.000 1.00 62.69 101 MET A CA 1
ATOM 755 C C . MET A 1 101 ? -14.800 -0.262 -7.330 1.00 62.69 101 MET A C 1
ATOM 757 O O . MET A 1 101 ? -14.850 0.013 -6.130 1.00 62.69 101 MET A O 1
ATOM 761 N N . LEU A 1 102 ? -15.891 -0.275 -8.099 1.00 63.88 102 LEU A N 1
ATOM 762 C CA . LEU A 1 102 ? -17.237 0.082 -7.637 1.00 63.88 102 LEU A CA 1
ATOM 763 C C . LEU A 1 102 ? -18.123 -1.129 -7.296 1.00 63.88 102 LEU A C 1
ATOM 765 O O . LEU A 1 102 ? -19.232 -0.919 -6.798 1.00 63.88 102 LEU A O 1
ATOM 769 N N . ASP A 1 103 ? -17.634 -2.345 -7.549 1.00 52.97 103 ASP A N 1
ATOM 770 C CA . ASP A 1 103 ? -18.315 -3.621 -7.281 1.00 52.97 103 ASP A CA 1
ATOM 771 C C . ASP A 1 103 ? -17.969 -4.187 -5.889 1.00 52.97 103 ASP A C 1
ATOM 773 O O . ASP A 1 103 ? -18.880 -4.760 -5.240 1.00 52.97 103 ASP A O 1
#

Radius of gyration: 13.16 Å; chains: 1; bounding box: 34×29×33 Å

Organism: NCBI:txid749906

Sequence (103 aa):
MVSKNGLTVIEDCYNASPDSMKASLEMFRDLNVKKGRKFALLGDMLELGAIEESAHAQVGRLAAKNGVDKLAAYGPASRAMAEAARKEGLDTFWCEDAVQMLD

Foldseek 3Di:
DDDDPRDDDDDDPPAQDLVSLLVVLLVQLPDDDVDDAAEEEHEQHPPPPPCRLVSLLVSLLSNLVSRHQEYEYEADSNVSSQVSVVVSVHHYHYDHDPVVVVD

Secondary structure (DSSP, 8-state):
-EEETTEEE----S---HHHHHHHHHHHHHS--SSS--EEEEE---S-GGGHHHHHHHHHHHHHHTT-SEEEEESSTTHHHHHHHHHTT-EEEEESSSSGGG-